Protein AF-A0A016X1J6-F1 (afdb_monomer_lite)

InterPro domains:
  IPR010480 Pepsin inhibitor-3-like repeated domain [PF06394] (36-102)
  IPR038412 Pepsin inhibitor-3 domain superfamily [G3DSA:3.30.1120.50] (43-107)
  IPR051901 Protease Inhibitor I33 [PTHR37969] (34-103)

Secondary structure (DSSP, 8-state):
------SHHHHHHHHHHTHHHHHHTT--PPPPPPPPPPPTT--HHHH-EEE-SS-EEETTEEEETTEEEEEPPHHHHHHHHHHHHHHHTT-----HHHHHHT--SSTT-

pLDDT: mean 74.15, std 14.34, range [38.06, 91.19]

Sequence (109 aa):
MGGSIGCVVTKISDALENADLIESTNTTVPQMPAKPAVPAFCSGKDTTIFIFGGCTVQNYKVYIGKTLARDLKPEEKDALDDFAKKKAQGQQDISSDLHQRLDFCTELS

Organism: NCBI:txid53326

Radius of gyration: 22.9 Å; chains: 1; bounding box: 54×41×44 Å

Structure (mmCIF, N/CA/C/O backbone):
data_AF-A0A016X1J6-F1
#
_entry.id   AF-A0A016X1J6-F1
#
loop_
_atom_site.group_PDB
_atom_site.id
_atom_site.type_symbol
_atom_site.label_atom_id
_atom_site.label_alt_id
_atom_site.label_comp_id
_atom_site.label_asym_id
_atom_site.label_entity_id
_atom_site.label_seq_id
_atom_site.pdbx_PDB_ins_code
_atom_site.Cartn_x
_atom_site.Cartn_y
_atom_site.Cartn_z
_atom_site.occupancy
_atom_site.B_iso_or_equiv
_atom_site.auth_seq_id
_atom_site.auth_comp_id
_atom_site.auth_asym_id
_atom_site.auth_atom_id
_atom_site.pdbx_PDB_model_num
ATOM 1 N N . M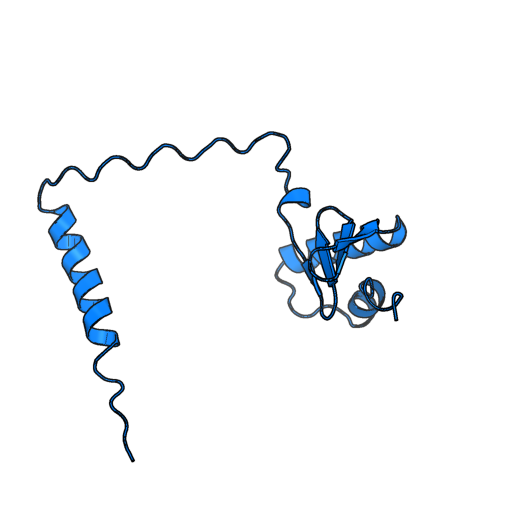ET A 1 1 ? 35.353 -31.389 8.303 1.00 38.91 1 MET A N 1
ATOM 2 C CA . MET A 1 1 ? 34.247 -30.702 7.603 1.00 38.91 1 MET A CA 1
ATOM 3 C C . MET A 1 1 ? 34.564 -29.217 7.595 1.00 38.91 1 MET A C 1
ATOM 5 O O . MET A 1 1 ? 34.489 -28.595 8.641 1.00 38.91 1 MET A O 1
ATOM 9 N N . GLY A 1 2 ? 35.013 -28.676 6.467 1.00 40.78 2 GLY A N 1
ATOM 10 C CA . GLY A 1 2 ? 35.326 -27.254 6.319 1.00 40.78 2 GLY A CA 1
ATOM 11 C C . GLY A 1 2 ? 35.104 -26.877 4.864 1.00 40.78 2 GLY A C 1
ATOM 12 O O . GLY A 1 2 ? 35.976 -27.105 4.034 1.00 40.78 2 GLY A O 1
ATOM 13 N N . GLY A 1 3 ? 33.884 -26.447 4.544 1.00 38.06 3 GLY A N 1
ATOM 14 C CA . GLY A 1 3 ? 33.486 -26.068 3.192 1.00 38.06 3 GLY A CA 1
ATOM 15 C C . GLY A 1 3 ? 34.074 -24.713 2.807 1.00 38.06 3 GLY A C 1
ATOM 16 O O . GLY A 1 3 ? 33.990 -23.760 3.575 1.00 38.06 3 GLY A O 1
ATOM 17 N N . SER A 1 4 ? 34.666 -24.649 1.615 1.00 44.28 4 SER A N 1
ATOM 18 C CA . SER A 1 4 ? 35.191 -23.443 0.972 1.00 44.28 4 SER A CA 1
A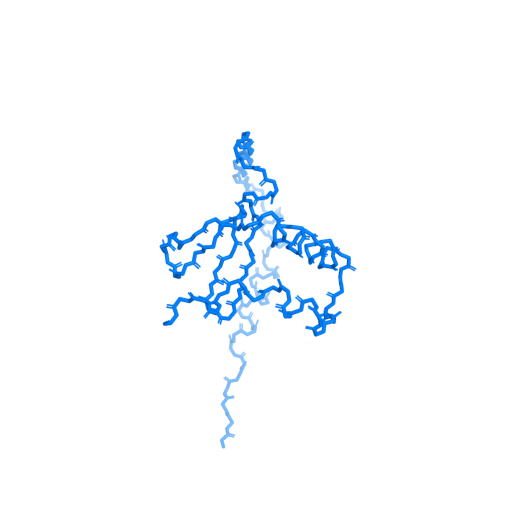TOM 19 C C . SER A 1 4 ? 34.140 -22.333 0.858 1.00 44.28 4 SER A C 1
ATOM 21 O O . SER A 1 4 ? 33.231 -22.423 0.039 1.00 44.28 4 SER A O 1
ATOM 23 N N . ILE A 1 5 ? 34.319 -21.249 1.620 1.00 55.66 5 ILE A N 1
ATOM 24 C CA . ILE A 1 5 ? 33.571 -19.976 1.500 1.00 55.66 5 ILE A CA 1
ATOM 25 C C . ILE A 1 5 ? 34.405 -18.923 0.717 1.00 55.66 5 ILE A C 1
ATOM 27 O O . ILE A 1 5 ? 34.015 -17.775 0.555 1.00 55.66 5 ILE A O 1
ATOM 31 N N . GLY A 1 6 ? 35.570 -19.305 0.178 1.00 51.41 6 GLY A N 1
ATOM 32 C CA . GLY A 1 6 ? 36.574 -18.362 -0.340 1.00 51.41 6 GLY A CA 1
ATOM 33 C C . GLY A 1 6 ? 36.435 -17.882 -1.794 1.00 51.41 6 GLY A C 1
ATOM 34 O O . GLY A 1 6 ? 37.175 -16.987 -2.181 1.00 51.41 6 GLY A O 1
ATOM 35 N N . CYS A 1 7 ? 35.540 -18.441 -2.621 1.00 53.84 7 CYS A N 1
ATOM 36 C CA . CYS A 1 7 ? 35.520 -18.129 -4.067 1.00 53.84 7 CYS A CA 1
ATOM 37 C C . CYS A 1 7 ? 34.504 -17.064 -4.514 1.00 53.84 7 CYS A C 1
ATOM 39 O O . CYS A 1 7 ? 34.622 -16.567 -5.631 1.00 53.84 7 CYS A O 1
ATOM 41 N N . VAL A 1 8 ? 33.495 -16.725 -3.704 1.00 51.75 8 VAL A N 1
ATOM 42 C CA . VAL A 1 8 ? 32.418 -15.810 -4.145 1.00 51.75 8 VAL A CA 1
ATOM 43 C C . VAL A 1 8 ? 32.750 -14.346 -3.843 1.00 51.75 8 VAL A C 1
ATOM 45 O O . VAL A 1 8 ? 32.410 -13.466 -4.627 1.00 51.75 8 VAL A O 1
ATOM 48 N N . VAL A 1 9 ? 33.468 -14.084 -2.747 1.00 53.44 9 VAL A N 1
ATOM 49 C CA . VAL A 1 9 ? 33.825 -12.723 -2.308 1.00 53.44 9 VAL A CA 1
ATOM 50 C C . VAL A 1 9 ? 34.805 -12.060 -3.280 1.00 53.44 9 VAL A C 1
ATOM 52 O O . VAL A 1 9 ? 34.613 -10.911 -3.661 1.00 53.44 9 VAL A O 1
ATOM 55 N N . THR A 1 10 ? 35.798 -12.807 -3.763 1.00 53.50 10 THR A N 1
ATOM 56 C CA . THR A 1 10 ? 36.844 -12.304 -4.667 1.00 53.50 10 THR A CA 1
ATOM 57 C C . THR A 1 10 ? 36.297 -11.830 -6.010 1.00 53.50 10 THR A C 1
ATOM 59 O O . THR A 1 10 ? 36.688 -10.777 -6.486 1.00 53.50 10 THR A O 1
ATOM 62 N N . LYS A 1 11 ? 35.313 -12.533 -6.583 1.00 54.50 11 LYS A N 1
ATOM 63 C CA . LYS A 1 11 ? 34.704 -12.159 -7.873 1.00 54.50 11 LYS A CA 1
ATOM 64 C C . LYS A 1 11 ? 33.937 -10.833 -7.821 1.00 54.50 11 LYS A C 1
ATOM 66 O O . LYS A 1 11 ? 33.857 -10.146 -8.835 1.00 54.50 11 LYS A O 1
ATOM 71 N N . ILE A 1 12 ? 33.348 -10.499 -6.670 1.00 60.44 12 ILE A N 1
ATOM 72 C CA . ILE A 1 12 ? 32.599 -9.249 -6.474 1.00 60.44 12 ILE A CA 1
ATOM 73 C C . ILE A 1 12 ? 33.571 -8.097 -6.197 1.00 60.44 12 ILE A C 1
ATOM 75 O O . ILE A 1 12 ? 33.391 -7.017 -6.752 1.00 60.44 12 ILE A O 1
ATOM 79 N N . SE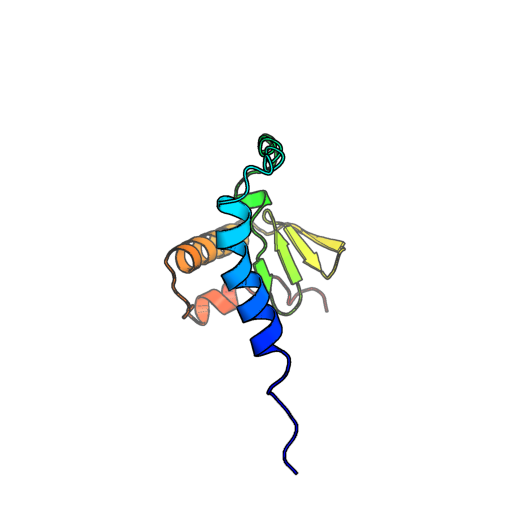R A 1 13 ? 34.616 -8.338 -5.398 1.00 59.78 13 SER A N 1
ATOM 80 C CA . SER A 1 13 ? 35.694 -7.369 -5.159 1.00 59.78 13 SER A CA 1
ATOM 81 C C . SER A 1 13 ? 36.435 -7.011 -6.450 1.00 59.78 13 SER A C 1
ATOM 83 O O . SER A 1 13 ? 36.543 -5.829 -6.759 1.00 59.78 13 SER A O 1
ATOM 85 N N . ASP A 1 14 ? 36.800 -8.007 -7.264 1.00 59.66 14 ASP A N 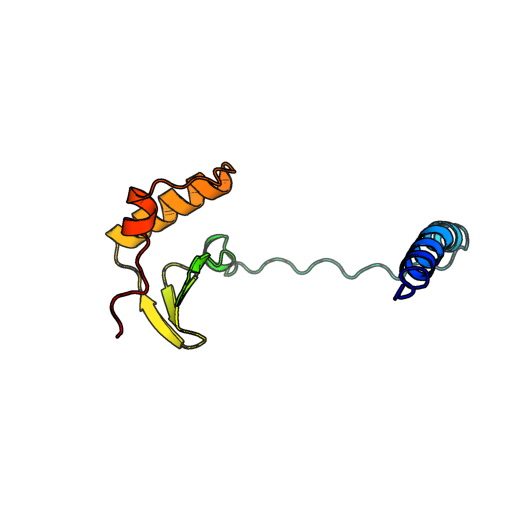1
ATOM 86 C CA . ASP A 1 14 ? 37.436 -7.791 -8.570 1.00 59.66 14 ASP A CA 1
ATOM 87 C C . ASP A 1 14 ? 36.523 -6.991 -9.517 1.00 59.66 14 ASP A C 1
ATOM 89 O O . ASP A 1 14 ? 36.983 -6.129 -10.261 1.00 59.66 14 ASP A O 1
ATOM 93 N N . ALA A 1 15 ? 35.210 -7.245 -9.512 1.00 59.22 15 ALA A N 1
ATOM 94 C CA . ALA A 1 15 ? 34.268 -6.501 -10.352 1.00 59.22 15 ALA A CA 1
ATOM 95 C C . ALA A 1 15 ? 34.109 -5.033 -9.915 1.00 59.22 15 ALA A C 1
ATOM 97 O O . ALA A 1 15 ? 33.840 -4.178 -10.759 1.00 59.22 15 ALA A O 1
ATOM 98 N N . LEU A 1 16 ? 34.281 -4.743 -8.621 1.00 63.12 16 LEU A N 1
ATOM 99 C CA . LEU A 1 16 ? 34.183 -3.395 -8.065 1.00 63.12 16 LEU A CA 1
ATOM 100 C C . LEU A 1 16 ? 35.478 -2.595 -8.281 1.00 63.12 16 LEU A C 1
ATOM 102 O O . LEU A 1 16 ? 35.404 -1.441 -8.680 1.00 63.12 16 LEU A O 1
ATOM 106 N N . GLU A 1 17 ? 36.651 -3.213 -8.116 1.00 63.16 17 GLU A N 1
ATOM 107 C CA . GLU A 1 17 ? 37.958 -2.564 -8.343 1.00 63.16 17 GLU A CA 1
ATOM 108 C C . GLU A 1 17 ? 38.217 -2.238 -9.823 1.00 63.16 17 GLU A C 1
ATOM 110 O O . GLU A 1 17 ? 38.919 -1.282 -10.145 1.00 63.16 17 GLU A O 1
ATOM 115 N N . ASN A 1 18 ? 37.613 -2.990 -10.749 1.00 58.62 18 ASN A N 1
ATOM 116 C CA . ASN A 1 18 ? 37.689 -2.687 -12.179 1.00 58.62 18 ASN A CA 1
ATOM 117 C C . ASN A 1 18 ? 36.666 -1.632 -12.636 1.00 58.62 18 ASN A C 1
ATOM 119 O O . ASN A 1 18 ? 36.783 -1.142 -13.758 1.00 58.62 18 ASN A O 1
ATOM 123 N N . ALA A 1 19 ? 35.682 -1.258 -11.808 1.00 60.00 19 ALA A N 1
ATOM 124 C CA . ALA A 1 19 ? 34.695 -0.235 -12.163 1.00 60.00 19 ALA A CA 1
ATOM 125 C C . ALA A 1 19 ? 35.349 1.147 -12.344 1.00 60.00 19 ALA A C 1
ATOM 127 O O . ALA A 1 19 ? 35.046 1.842 -13.315 1.00 60.00 19 ALA A O 1
ATOM 128 N N . ASP A 1 20 ? 36.320 1.481 -11.490 1.00 60.34 20 ASP A N 1
ATOM 129 C CA . ASP A 1 20 ? 37.082 2.736 -11.557 1.00 60.34 20 ASP A CA 1
ATOM 130 C C . ASP A 1 20 ? 38.009 2.790 -12.791 1.00 60.34 20 ASP A C 1
ATOM 132 O O . ASP A 1 20 ? 38.264 3.849 -13.367 1.00 60.34 20 ASP A O 1
ATOM 136 N N . LEU A 1 21 ? 38.484 1.634 -13.274 1.00 57.16 21 LEU A N 1
ATOM 137 C CA . LEU A 1 21 ? 39.322 1.553 -14.478 1.00 57.16 21 LEU A CA 1
ATOM 138 C C . LEU A 1 21 ? 38.515 1.781 -15.768 1.00 57.16 21 LEU A C 1
ATOM 140 O O . LEU A 1 21 ? 39.042 2.356 -16.727 1.00 57.16 21 LEU A O 1
ATOM 144 N N . ILE A 1 22 ? 37.236 1.391 -15.782 1.00 55.94 22 ILE A N 1
ATOM 145 C CA . ILE A 1 22 ? 36.310 1.602 -16.910 1.00 55.94 22 ILE A CA 1
ATOM 146 C C . ILE A 1 22 ? 35.862 3.073 -16.988 1.00 55.94 22 ILE A C 1
ATOM 148 O O . ILE A 1 22 ? 35.522 3.543 -18.070 1.00 55.94 22 ILE A O 1
ATOM 152 N N . GLU A 1 23 ? 35.927 3.827 -15.886 1.00 57.78 23 GLU A N 1
ATOM 153 C CA . GLU A 1 23 ? 35.737 5.286 -15.893 1.00 57.78 23 GLU A CA 1
ATOM 154 C C . GLU A 1 23 ? 36.910 6.009 -16.588 1.00 57.78 23 GLU A C 1
ATOM 156 O O . GLU A 1 23 ? 36.714 6.989 -17.308 1.00 57.78 23 GLU A O 1
ATOM 161 N N . SER A 1 24 ? 38.137 5.496 -16.424 1.00 58.31 24 SER A N 1
ATOM 162 C CA . SER A 1 24 ? 39.363 6.097 -16.981 1.00 58.31 24 SER A CA 1
ATOM 163 C C . SER A 1 24 ? 39.589 5.815 -18.472 1.00 58.31 24 SER A C 1
ATOM 165 O O . SER A 1 24 ? 40.288 6.562 -19.164 1.00 58.31 24 SER A O 1
ATOM 167 N N . THR A 1 25 ? 38.985 4.748 -18.996 1.00 56.03 25 THR A N 1
ATOM 168 C CA . THR A 1 25 ? 38.916 4.504 -20.437 1.00 56.03 25 THR A CA 1
ATOM 169 C C . THR A 1 25 ? 37.675 5.212 -20.940 1.00 56.03 25 THR A C 1
ATOM 171 O O . THR A 1 25 ? 36.579 4.861 -20.537 1.00 56.03 25 THR A O 1
ATOM 174 N N . ASN A 1 26 ? 37.849 6.203 -21.818 1.00 56.78 26 ASN A N 1
ATOM 175 C CA . ASN A 1 26 ? 36.818 7.022 -22.474 1.00 56.78 26 ASN A CA 1
ATOM 176 C C . ASN A 1 26 ? 35.850 6.196 -23.361 1.00 56.78 26 ASN A C 1
ATOM 178 O O . ASN A 1 26 ? 35.636 6.478 -24.539 1.00 56.78 26 ASN A O 1
ATOM 182 N N . THR A 1 27 ? 35.300 5.121 -22.811 1.00 59.53 27 THR A N 1
ATOM 183 C CA . THR A 1 27 ? 34.201 4.345 -23.344 1.00 59.53 27 THR A CA 1
ATOM 184 C C . THR A 1 27 ? 32.978 5.129 -22.929 1.00 59.53 27 THR A C 1
ATOM 186 O O . THR A 1 27 ? 32.616 5.149 -21.756 1.00 59.53 27 THR A O 1
ATOM 189 N N . THR A 1 28 ? 32.394 5.862 -23.873 1.00 62.28 28 THR A N 1
ATOM 190 C CA . THR A 1 28 ? 31.168 6.623 -23.650 1.00 62.28 28 THR A CA 1
ATOM 191 C C . THR A 1 28 ? 30.122 5.686 -23.055 1.00 62.28 28 THR A C 1
ATOM 193 O O . THR A 1 28 ? 29.539 4.876 -23.776 1.00 62.28 28 THR A O 1
ATOM 196 N N . VAL A 1 29 ? 29.920 5.757 -21.735 1.00 65.12 29 VAL A N 1
ATOM 197 C CA . VAL A 1 29 ? 28.846 5.032 -21.062 1.00 65.12 29 VAL A CA 1
ATOM 198 C C . VAL A 1 29 ? 27.571 5.465 -21.780 1.00 65.12 29 VAL A C 1
ATOM 200 O O . VAL A 1 29 ? 27.302 6.672 -21.835 1.00 65.12 29 VAL A O 1
ATOM 203 N N . PRO A 1 30 ? 26.830 4.540 -22.417 1.00 71.38 30 PRO A N 1
ATOM 204 C CA . PRO A 1 30 ? 25.612 4.913 -23.112 1.00 71.38 30 PRO A CA 1
ATOM 205 C C . PRO A 1 30 ? 24.722 5.634 -22.107 1.00 71.38 30 PRO A C 1
ATOM 207 O O . PRO A 1 30 ? 24.508 5.140 -20.998 1.00 71.38 30 PRO A O 1
ATOM 210 N N . GLN A 1 31 ? 24.270 6.838 -22.467 1.00 76.69 31 GLN A N 1
ATOM 211 C CA . GLN A 1 31 ? 23.456 7.631 -21.559 1.00 76.69 31 GLN A CA 1
ATOM 212 C C . GLN A 1 31 ? 22.237 6.807 -21.153 1.00 76.69 31 GLN A C 1
ATOM 214 O O . GLN A 1 31 ? 21.471 6.349 -22.005 1.00 76.69 31 GLN A O 1
ATOM 219 N N . MET A 1 32 ? 22.090 6.597 -19.843 1.00 80.25 32 MET A N 1
ATOM 220 C CA . MET A 1 32 ? 20.933 5.922 -19.276 1.00 80.25 32 MET A CA 1
ATOM 221 C C . MET A 1 32 ? 19.677 6.648 -19.778 1.00 80.25 32 MET A C 1
ATOM 223 O O . MET A 1 32 ? 19.613 7.878 -19.659 1.00 80.25 32 MET A O 1
ATOM 227 N N . PRO A 1 33 ? 18.687 5.934 -20.340 1.00 83.75 33 PRO A N 1
ATOM 228 C CA . PRO A 1 33 ? 17.440 6.552 -20.752 1.00 83.75 33 PRO A CA 1
ATOM 229 C C . PRO A 1 33 ? 16.847 7.367 -19.606 1.00 83.75 33 PRO A C 1
ATOM 231 O O . PRO A 1 33 ? 16.900 6.953 -18.442 1.00 83.75 33 PRO A O 1
ATOM 234 N N . ALA A 1 34 ? 16.274 8.524 -19.937 1.00 83.75 34 ALA A N 1
ATOM 235 C CA . ALA A 1 34 ? 15.597 9.343 -18.947 1.00 83.75 34 ALA A CA 1
ATOM 236 C C . ALA A 1 34 ? 14.539 8.503 -18.221 1.00 83.75 34 ALA A C 1
ATOM 238 O O . ALA A 1 34 ? 13.776 7.759 -18.846 1.00 83.75 34 ALA A O 1
ATOM 239 N N . LYS A 1 35 ? 14.502 8.624 -16.890 1.00 82.00 35 LYS A N 1
ATOM 240 C CA . LYS A 1 35 ? 13.497 7.943 -16.076 1.00 82.00 35 LYS A CA 1
ATOM 241 C C . LYS A 1 35 ? 12.101 8.308 -16.607 1.00 82.00 35 LYS A C 1
ATOM 243 O O . LYS A 1 35 ? 11.827 9.498 -16.782 1.00 82.00 35 LYS A O 1
ATOM 248 N N . PRO A 1 36 ? 11.208 7.326 -16.815 1.00 83.94 36 PRO A N 1
ATOM 249 C CA . PRO A 1 36 ? 9.833 7.607 -17.191 1.00 83.94 36 PRO A CA 1
ATOM 250 C C . PRO A 1 36 ? 9.161 8.540 -16.182 1.00 83.94 36 PRO A C 1
ATOM 252 O O . PRO A 1 36 ? 9.342 8.400 -14.967 1.00 83.94 36 PRO A O 1
ATOM 255 N N . ALA A 1 37 ? 8.358 9.474 -16.689 1.00 86.19 37 ALA A N 1
ATOM 256 C CA . ALA A 1 37 ? 7.490 10.271 -15.840 1.00 86.19 37 ALA A CA 1
ATOM 257 C C . ALA A 1 37 ? 6.482 9.345 -15.146 1.00 86.19 37 ALA A C 1
ATOM 259 O O . ALA A 1 37 ? 5.872 8.483 -15.783 1.00 86.19 37 ALA A O 1
ATOM 260 N N . VAL A 1 38 ? 6.318 9.520 -13.835 1.00 80.94 38 VAL A N 1
ATOM 261 C CA . VAL A 1 38 ? 5.310 8.774 -13.082 1.00 80.94 38 VAL A CA 1
ATOM 262 C C . VAL A 1 38 ? 3.937 9.245 -13.567 1.00 80.94 38 VAL A C 1
ATOM 264 O O . VAL A 1 38 ? 3.673 10.450 -13.550 1.00 80.94 38 VAL A O 1
ATOM 267 N N . PRO A 1 39 ? 3.071 8.339 -14.039 1.00 84.12 39 PRO A N 1
ATOM 268 C CA . PRO A 1 39 ? 1.763 8.729 -14.531 1.00 84.12 39 PRO A CA 1
ATOM 269 C C . PRO A 1 39 ? 0.877 9.211 -13.379 1.00 84.12 39 PRO A C 1
ATOM 271 O O . PRO A 1 39 ? 1.037 8.778 -12.240 1.00 84.12 39 PRO A O 1
ATOM 274 N N . ALA A 1 40 ? -0.106 10.061 -13.684 1.00 82.94 40 ALA A N 1
ATOM 275 C CA . ALA A 1 40 ? -0.986 10.664 -12.676 1.00 82.94 40 ALA A CA 1
ATOM 276 C C . ALA A 1 40 ? -1.774 9.640 -11.831 1.00 82.94 40 ALA A C 1
ATOM 278 O O . ALA A 1 40 ? -2.205 9.961 -10.729 1.00 82.94 40 ALA A O 1
ATOM 279 N N . PHE A 1 41 ? -1.945 8.413 -12.332 1.00 80.56 41 PHE A N 1
ATOM 280 C CA . PHE A 1 41 ? -2.607 7.322 -11.613 1.00 80.56 41 PHE A CA 1
ATOM 281 C C . PHE A 1 41 ? -1.705 6.596 -10.603 1.00 80.56 41 PHE A C 1
ATOM 283 O O . PHE A 1 41 ? -2.206 5.828 -9.792 1.00 80.56 41 PHE A O 1
ATOM 290 N N . CYS A 1 42 ? -0.386 6.801 -10.639 1.00 73.38 42 CYS A N 1
ATOM 291 C CA . CYS A 1 42 ? 0.536 6.237 -9.655 1.00 73.38 42 CYS A CA 1
ATOM 292 C C . CYS A 1 42 ? 0.668 7.207 -8.475 1.00 73.38 42 CYS A C 1
ATOM 294 O O . CYS A 1 42 ? 1.638 7.963 -8.386 1.00 73.38 42 CYS A O 1
ATOM 296 N N . SER A 1 43 ? -0.319 7.205 -7.575 1.00 77.06 43 SER A N 1
ATOM 297 C CA . SER A 1 43 ? -0.243 7.950 -6.316 1.00 77.06 43 SER A CA 1
ATOM 298 C C . SER A 1 43 ? 0.436 7.124 -5.216 1.00 77.06 43 SER A C 1
ATOM 300 O O . SER A 1 43 ? 0.533 5.901 -5.306 1.00 77.06 43 SER A O 1
ATOM 302 N N . GLY A 1 44 ? 0.876 7.773 -4.132 1.00 71.88 44 GLY A N 1
ATOM 303 C CA . GLY A 1 44 ? 1.542 7.085 -3.016 1.00 71.88 44 GLY A CA 1
ATOM 304 C C . GLY A 1 44 ? 0.717 5.945 -2.397 1.00 71.88 44 GLY A C 1
ATOM 305 O O . GLY A 1 44 ? 1.278 4.955 -1.926 1.00 71.88 44 GLY A O 1
ATOM 306 N N . LYS A 1 45 ? -0.618 6.047 -2.439 1.00 72.06 45 LYS A N 1
ATOM 307 C CA . LYS A 1 45 ? -1.535 5.007 -1.944 1.00 72.06 45 LYS A CA 1
ATOM 308 C C . LYS A 1 45 ? -1.644 3.816 -2.900 1.00 72.06 45 LYS A C 1
ATOM 310 O O . LYS A 1 45 ? -1.874 2.697 -2.451 1.00 72.06 45 LYS A O 1
ATOM 315 N N . ASP A 1 46 ? -1.422 4.049 -4.191 1.00 75.06 46 ASP A N 1
ATOM 316 C CA . ASP A 1 46 ? -1.379 3.013 -5.227 1.00 75.06 46 ASP A CA 1
ATOM 317 C C . ASP A 1 46 ? -0.036 2.277 -5.242 1.00 75.06 46 ASP A C 1
ATOM 319 O O . ASP A 1 46 ? 0.030 1.104 -5.603 1.00 75.06 46 ASP A O 1
ATOM 323 N N . THR A 1 47 ? 1.043 2.934 -4.810 1.00 79.25 47 THR A N 1
ATOM 324 C CA . THR A 1 47 ? 2.389 2.343 -4.783 1.00 79.25 47 THR A CA 1
ATOM 325 C C . THR A 1 47 ? 2.732 1.636 -3.474 1.00 79.25 47 THR A C 1
ATOM 327 O O . THR A 1 47 ? 3.719 0.906 -3.423 1.00 79.25 47 THR A O 1
ATOM 330 N N . THR A 1 48 ? 1.959 1.856 -2.408 1.00 84.12 48 THR A N 1
ATOM 331 C CA . THR A 1 48 ? 2.230 1.258 -1.094 1.00 84.12 48 THR A CA 1
ATOM 332 C C . THR A 1 48 ? 1.473 -0.055 -0.945 1.00 84.12 48 THR A C 1
ATOM 334 O O . THR A 1 48 ? 0.246 -0.087 -1.024 1.00 84.12 48 THR A O 1
ATOM 337 N N . ILE A 1 49 ? 2.217 -1.137 -0.708 1.00 87.56 49 ILE A N 1
ATOM 338 C CA . ILE A 1 49 ? 1.673 -2.477 -0.487 1.00 87.56 49 ILE A CA 1
ATOM 339 C C . ILE A 1 49 ? 2.020 -2.894 0.937 1.00 87.56 49 ILE A C 1
ATOM 341 O O . ILE A 1 49 ? 3.193 -2.970 1.303 1.00 87.56 49 ILE A O 1
ATOM 345 N N . PHE A 1 50 ? 0.998 -3.195 1.728 1.00 87.19 50 PHE A N 1
ATOM 346 C CA . PHE A 1 50 ? 1.155 -3.783 3.049 1.00 87.19 50 PHE A CA 1
ATOM 347 C C . PHE A 1 50 ? 0.934 -5.288 2.954 1.00 87.19 50 PHE A C 1
ATOM 349 O O . PHE A 1 50 ? -0.112 -5.743 2.495 1.00 87.19 50 PHE A O 1
ATOM 356 N N . ILE A 1 51 ? 1.937 -6.063 3.353 1.00 87.19 51 ILE A N 1
ATOM 357 C CA . ILE A 1 51 ? 1.894 -7.525 3.308 1.00 87.19 51 ILE A CA 1
ATOM 358 C C . ILE A 1 51 ? 1.630 -8.023 4.726 1.00 87.19 51 ILE A C 1
ATOM 360 O O . ILE A 1 51 ? 2.466 -7.842 5.611 1.00 87.19 51 ILE A O 1
ATOM 364 N N . PHE A 1 52 ? 0.471 -8.641 4.928 1.00 85.12 52 PHE A N 1
ATOM 365 C CA . PHE A 1 52 ? 0.071 -9.261 6.187 1.00 85.12 52 PHE A CA 1
ATOM 366 C C . PHE A 1 52 ? 0.135 -10.790 6.071 1.00 85.12 52 PHE A C 1
ATOM 368 O O . PHE A 1 52 ? 0.266 -11.344 4.976 1.00 85.12 52 PHE A O 1
ATOM 375 N N . GLY A 1 53 ? 0.049 -11.490 7.206 1.00 79.38 53 GLY A N 1
ATOM 376 C CA . GLY A 1 53 ? 0.110 -12.954 7.293 1.00 79.38 53 GLY A CA 1
ATOM 377 C C . GLY A 1 53 ? -1.144 -13.663 6.766 1.00 79.38 53 GLY A C 1
ATOM 378 O O . GLY A 1 53 ? -1.766 -14.415 7.500 1.00 79.38 53 GLY A O 1
ATOM 379 N N . GLY A 1 54 ? -1.538 -13.406 5.518 1.00 81.00 54 GLY A N 1
ATOM 380 C CA . GLY A 1 54 ? -2.701 -14.039 4.882 1.00 81.00 54 GLY A CA 1
ATOM 381 C C . GLY A 1 54 ? -3.322 -13.225 3.749 1.00 81.00 54 GLY A C 1
ATOM 382 O O . GLY A 1 54 ? -4.009 -13.776 2.893 1.00 81.00 54 GLY A O 1
ATOM 383 N N . CYS A 1 55 ? -3.048 -11.922 3.696 1.00 87.88 55 CYS A N 1
ATOM 384 C CA . CYS A 1 55 ? -3.539 -11.047 2.643 1.00 87.88 55 CYS A CA 1
ATOM 385 C C . CYS A 1 55 ? -2.573 -9.886 2.383 1.00 87.88 55 CYS A C 1
ATOM 387 O O . CYS A 1 55 ? -1.708 -9.565 3.201 1.00 87.88 55 CYS A O 1
ATOM 389 N N . THR A 1 56 ? -2.709 -9.255 1.224 1.00 90.00 56 THR A N 1
ATOM 390 C CA . THR A 1 56 ? -2.022 -8.009 0.892 1.00 90.00 56 THR A CA 1
ATOM 391 C C . THR A 1 56 ? -3.038 -6.885 0.805 1.00 90.00 56 THR A C 1
ATOM 393 O O . THR A 1 56 ? -4.155 -7.062 0.326 1.00 90.00 56 THR A O 1
ATOM 396 N N . VAL A 1 57 ? -2.660 -5.713 1.294 1.00 90.56 57 VAL A N 1
ATOM 397 C CA . VAL A 1 57 ? -3.496 -4.520 1.251 1.00 90.56 57 VAL A CA 1
ATOM 398 C C . VAL A 1 57 ? -2.807 -3.472 0.398 1.00 90.56 57 VAL A C 1
ATOM 400 O O . VAL A 1 57 ? -1.679 -3.071 0.682 1.00 90.56 57 VAL A O 1
ATOM 403 N N . GLN A 1 58 ? -3.497 -3.019 -0.643 1.00 89.81 58 GLN A N 1
ATOM 404 C CA . GLN A 1 58 ? -3.019 -1.985 -1.557 1.00 89.81 58 GLN A CA 1
ATOM 405 C C . GLN A 1 58 ? -4.187 -1.086 -1.946 1.00 89.81 58 GLN A C 1
ATOM 407 O O . GLN A 1 58 ? -5.257 -1.587 -2.282 1.00 89.81 58 GLN A O 1
ATOM 412 N N . ASN A 1 59 ? -3.993 0.234 -1.904 1.00 90.19 59 ASN A N 1
ATOM 413 C CA . ASN A 1 59 ? -5.029 1.224 -2.220 1.00 90.19 59 ASN A CA 1
ATOM 414 C C . ASN A 1 59 ? -6.393 0.931 -1.552 1.00 90.19 59 ASN A C 1
ATOM 416 O O . ASN A 1 59 ? -7.438 0.876 -2.197 1.00 90.19 59 ASN A O 1
ATOM 420 N N . TYR A 1 60 ? -6.371 0.664 -0.245 1.00 90.31 60 TYR A N 1
ATOM 421 C CA . TYR A 1 60 ? -7.552 0.297 0.544 1.00 90.31 60 TYR A CA 1
ATOM 422 C C . TYR A 1 60 ? -8.347 -0.920 0.032 1.00 90.31 60 TYR A C 1
ATOM 424 O O . TYR A 1 60 ? -9.521 -1.086 0.368 1.00 90.31 60 TYR A O 1
ATOM 432 N N . LYS A 1 61 ? -7.704 -1.795 -0.738 1.00 90.69 61 LYS A N 1
ATOM 433 C CA . LYS A 1 61 ? -8.253 -3.065 -1.209 1.00 90.69 61 LYS A CA 1
ATOM 434 C C . LYS A 1 61 ? -7.478 -4.217 -0.600 1.00 90.69 61 LYS A C 1
ATOM 436 O O . LYS A 1 61 ? -6.250 -4.178 -0.546 1.00 90.69 61 LYS A O 1
ATOM 441 N N . VAL A 1 62 ? -8.209 -5.230 -0.155 1.00 90.44 62 VAL A N 1
ATOM 442 C CA . VAL A 1 62 ? -7.669 -6.468 0.400 1.00 90.44 62 VAL A CA 1
ATOM 443 C C . VAL A 1 62 ? -7.599 -7.506 -0.711 1.00 90.44 62 VAL A C 1
ATOM 445 O O . VAL A 1 62 ? -8.602 -7.811 -1.361 1.00 90.44 62 VAL A O 1
ATOM 448 N N . TYR A 1 63 ? -6.420 -8.076 -0.903 1.00 89.56 63 TYR A N 1
ATOM 449 C CA . TYR A 1 63 ? -6.148 -9.126 -1.868 1.00 89.56 63 TYR A CA 1
ATOM 450 C C . TYR A 1 63 ? -5.706 -10.393 -1.143 1.00 89.56 63 TYR A C 1
ATOM 452 O O . TYR A 1 63 ? -4.840 -10.357 -0.270 1.00 89.56 63 TYR A O 1
ATOM 460 N N . ILE A 1 64 ? -6.266 -11.532 -1.536 1.00 89.56 64 ILE A N 1
ATOM 461 C CA . ILE A 1 64 ? -5.821 -12.851 -1.079 1.00 89.56 64 ILE A CA 1
ATOM 462 C C . ILE A 1 64 ? -5.114 -13.513 -2.257 1.00 89.56 64 ILE A C 1
ATOM 464 O O . ILE A 1 64 ? -5.714 -13.809 -3.294 1.00 89.56 64 ILE A O 1
ATOM 468 N N . GLY A 1 65 ? -3.797 -13.675 -2.134 1.00 85.50 65 GLY A N 1
ATOM 469 C CA . GLY A 1 65 ? -2.946 -14.085 -3.247 1.00 85.50 65 GLY A CA 1
ATOM 470 C C . GLY A 1 65 ? -2.961 -13.051 -4.378 1.00 85.50 65 GLY A C 1
ATOM 471 O O . GLY A 1 65 ? -2.326 -12.006 -4.271 1.00 85.50 65 GLY A O 1
ATOM 472 N N . LYS A 1 66 ? -3.664 -13.360 -5.475 1.00 85.06 66 LYS A N 1
ATOM 473 C CA . LYS A 1 66 ? -3.800 -12.487 -6.661 1.00 85.06 66 LYS A CA 1
ATOM 474 C C . LYS A 1 66 ? -5.232 -11.994 -6.889 1.00 85.06 66 LYS A C 1
ATOM 476 O O . LYS A 1 66 ? -5.488 -11.316 -7.880 1.00 85.06 66 LYS A O 1
ATOM 481 N N . THR A 1 67 ? -6.158 -12.349 -6.003 1.00 88.75 67 THR A N 1
ATOM 482 C CA . THR A 1 67 ? -7.588 -12.083 -6.173 1.00 88.75 67 THR A CA 1
ATOM 483 C C . THR A 1 67 ? -8.023 -10.970 -5.234 1.00 88.75 67 THR A C 1
ATOM 485 O O . THR A 1 67 ? -7.691 -10.996 -4.049 1.00 88.75 67 THR A O 1
ATOM 488 N N . LEU A 1 68 ? -8.779 -10.001 -5.757 1.00 90.44 68 LEU A N 1
ATOM 489 C CA . LEU A 1 68 ? -9.442 -8.983 -4.945 1.00 90.44 68 LEU A CA 1
ATOM 490 C C . LEU A 1 68 ? -10.512 -9.661 -4.083 1.00 90.44 68 LEU A C 1
ATOM 492 O O . LEU A 1 68 ? -11.460 -10.228 -4.621 1.00 90.44 68 LEU A O 1
ATOM 496 N N . ALA A 1 69 ? -10.351 -9.602 -2.765 1.00 89.56 69 ALA A N 1
ATOM 497 C CA . ALA A 1 69 ? -11.300 -10.184 -1.825 1.00 89.56 69 ALA A CA 1
ATOM 498 C C . ALA A 1 69 ? -12.394 -9.177 -1.459 1.00 89.56 69 ALA A C 1
ATOM 500 O O . ALA A 1 69 ? -13.580 -9.477 -1.570 1.00 89.56 69 ALA A O 1
ATOM 501 N N . ARG A 1 70 ? -11.994 -7.972 -1.036 1.00 90.06 70 ARG A N 1
ATOM 502 C CA . ARG A 1 70 ? -12.912 -6.906 -0.613 1.00 90.06 70 ARG A CA 1
ATOM 503 C C . ARG A 1 70 ? -12.228 -5.545 -0.565 1.00 90.06 70 ARG A C 1
ATOM 505 O O . ARG A 1 70 ? -11.004 -5.450 -0.501 1.00 90.06 70 ARG A O 1
ATOM 512 N N . ASP A 1 71 ? -13.035 -4.496 -0.518 1.00 91.19 71 ASP A N 1
ATOM 513 C CA . ASP A 1 71 ? -12.601 -3.160 -0.119 1.00 91.19 71 ASP A CA 1
ATOM 514 C C . ASP A 1 71 ? -12.571 -3.032 1.417 1.00 91.19 71 ASP A C 1
ATOM 516 O O . ASP A 1 71 ? -13.352 -3.674 2.129 1.00 91.19 71 ASP A O 1
ATOM 520 N N . LEU A 1 72 ? -11.663 -2.204 1.936 1.00 88.69 72 LEU A N 1
ATOM 521 C CA . LEU A 1 72 ? -11.610 -1.851 3.357 1.00 88.69 72 LEU A CA 1
ATOM 522 C C . LEU A 1 72 ? -12.798 -0.962 3.739 1.00 88.69 72 LEU A C 1
ATOM 524 O O . LEU A 1 72 ? -13.155 -0.030 3.007 1.00 88.69 72 LEU A O 1
ATOM 528 N N . LYS A 1 73 ? -13.384 -1.225 4.906 1.00 90.12 73 LYS A N 1
ATOM 529 C CA . LYS A 1 73 ? -14.413 -0.381 5.524 1.00 90.12 73 LYS A CA 1
ATOM 530 C C . LYS A 1 73 ? -13.799 0.942 6.005 1.00 90.12 73 LYS A C 1
ATOM 532 O O . LYS A 1 73 ? -12.589 0.994 6.224 1.00 90.12 73 LYS A O 1
ATOM 537 N N . PRO A 1 74 ? -14.587 2.019 6.167 1.00 89.00 74 PRO A N 1
ATOM 538 C CA . PRO A 1 74 ? -14.070 3.329 6.573 1.00 89.00 74 PRO A CA 1
ATOM 539 C C . PRO A 1 74 ? -13.200 3.276 7.835 1.00 89.00 74 PRO A C 1
ATOM 541 O O . PRO A 1 74 ? -12.113 3.842 7.856 1.00 89.00 74 PRO A O 1
ATOM 544 N N . GLU A 1 75 ? -13.621 2.508 8.836 1.00 86.44 75 GLU A N 1
ATOM 545 C CA . GLU A 1 75 ? -12.938 2.380 10.125 1.00 86.44 75 GLU A CA 1
ATOM 546 C C . GLU A 1 75 ? -11.585 1.659 9.986 1.00 86.44 75 GLU A C 1
ATOM 548 O O . GLU A 1 75 ? -10.607 1.979 10.664 1.00 86.44 75 GLU A O 1
ATOM 553 N N . GLU A 1 76 ? -11.513 0.692 9.068 1.00 86.31 76 GLU A N 1
ATOM 554 C CA . GLU A 1 76 ? -10.292 -0.050 8.752 1.00 86.31 76 GLU A CA 1
ATOM 555 C C . GLU A 1 76 ? -9.301 0.801 7.940 1.00 86.31 76 GLU A C 1
ATOM 557 O O . GLU A 1 76 ? -8.086 0.653 8.092 1.00 86.31 76 GLU A O 1
ATOM 562 N N . LYS A 1 77 ? -9.799 1.719 7.095 1.00 89.69 77 LYS A N 1
ATOM 563 C CA . LYS A 1 77 ? -8.951 2.672 6.357 1.00 89.69 77 LYS A CA 1
ATOM 564 C C . LYS A 1 77 ? -8.223 3.609 7.312 1.00 89.69 77 LYS A C 1
ATOM 566 O O . LYS A 1 77 ? -7.023 3.813 7.141 1.00 89.69 77 LYS A O 1
ATOM 571 N N . ASP A 1 78 ? -8.916 4.109 8.333 1.00 89.75 78 ASP A N 1
ATOM 572 C CA . ASP A 1 78 ? -8.309 4.965 9.355 1.00 89.75 78 ASP A CA 1
ATOM 573 C C . ASP A 1 78 ? -7.231 4.209 10.146 1.00 89.75 78 ASP A C 1
ATOM 575 O O . ASP A 1 78 ? -6.131 4.723 10.359 1.00 89.75 78 ASP A O 1
ATOM 579 N N . ALA A 1 79 ? -7.493 2.948 10.514 1.00 87.88 79 ALA A N 1
ATOM 580 C CA . ALA A 1 79 ? -6.498 2.097 11.171 1.00 87.88 79 ALA A CA 1
ATOM 581 C C . ALA A 1 79 ? -5.257 1.853 10.290 1.00 87.88 79 ALA A C 1
ATOM 583 O O . ALA A 1 79 ? -4.125 1.897 10.786 1.00 87.88 79 ALA A O 1
ATOM 584 N N . LEU A 1 80 ? -5.454 1.635 8.985 1.00 87.75 80 LEU A N 1
ATOM 585 C CA . LEU A 1 80 ? -4.366 1.470 8.023 1.00 87.75 80 LEU A CA 1
ATOM 586 C C . LEU A 1 80 ? -3.545 2.756 7.861 1.00 87.75 80 LEU A C 1
ATOM 588 O O . LEU A 1 80 ? -2.317 2.691 7.809 1.00 87.75 80 LEU A O 1
ATOM 592 N N . ASP A 1 81 ? -4.194 3.917 7.814 1.00 88.94 81 ASP A N 1
ATOM 593 C CA . ASP A 1 81 ? -3.517 5.211 7.706 1.00 88.94 81 ASP A CA 1
ATOM 594 C C . ASP A 1 81 ? -2.697 5.523 8.968 1.00 88.94 81 ASP A C 1
ATOM 596 O O . ASP A 1 81 ? -1.563 6.004 8.873 1.00 88.94 81 ASP A O 1
ATOM 600 N N . ASP A 1 82 ? -3.214 5.207 10.156 1.00 88.44 82 ASP A N 1
ATOM 601 C CA . ASP A 1 82 ? -2.478 5.342 11.418 1.00 88.44 82 ASP A CA 1
ATOM 602 C C . ASP A 1 82 ? -1.255 4.424 11.468 1.00 88.44 82 ASP A C 1
ATOM 604 O O . ASP A 1 82 ? -0.169 4.830 11.899 1.00 88.44 82 ASP A O 1
ATOM 608 N N . PHE A 1 83 ? -1.406 3.190 10.993 1.00 86.00 83 PHE A N 1
ATOM 609 C CA . PHE A 1 83 ? -0.296 2.259 10.846 1.00 86.00 83 PHE A CA 1
ATOM 610 C C . PHE A 1 83 ? 0.749 2.772 9.853 1.00 86.00 83 PHE A C 1
ATOM 612 O O . PHE A 1 83 ? 1.942 2.768 10.164 1.00 86.00 83 PHE A O 1
ATOM 619 N N . ALA A 1 84 ? 0.317 3.260 8.690 1.00 85.44 84 ALA A N 1
ATOM 620 C CA . ALA A 1 84 ? 1.196 3.806 7.662 1.00 85.44 84 ALA A CA 1
ATOM 621 C C . ALA A 1 84 ? 2.013 4.990 8.196 1.00 85.44 84 ALA A C 1
ATOM 623 O O . ALA A 1 84 ? 3.223 5.053 7.976 1.00 85.44 84 ALA A O 1
ATOM 624 N N . LYS A 1 85 ? 1.384 5.887 8.967 1.00 87.38 85 LYS A N 1
ATOM 625 C CA . LYS A 1 85 ? 2.065 7.009 9.634 1.00 87.38 85 LYS A CA 1
ATOM 626 C C . LYS A 1 85 ? 3.118 6.526 10.632 1.00 87.38 85 LYS A C 1
ATOM 628 O O . LYS A 1 85 ? 4.251 6.997 10.584 1.00 87.38 85 LYS A O 1
ATOM 633 N N . LYS A 1 86 ? 2.783 5.562 11.496 1.00 84.12 86 LYS A N 1
ATOM 634 C CA . LYS A 1 86 ? 3.728 5.007 12.486 1.00 84.12 86 LYS A CA 1
ATOM 635 C C . LYS A 1 86 ? 4.900 4.280 11.826 1.00 84.12 86 LYS A C 1
ATOM 637 O O . LYS A 1 86 ? 6.045 4.445 12.241 1.00 84.12 86 LYS A O 1
ATOM 642 N N . LYS A 1 87 ? 4.641 3.530 10.750 1.00 81.44 87 LYS A N 1
ATOM 643 C CA . LYS A 1 87 ? 5.694 2.895 9.944 1.00 81.44 87 LYS A CA 1
ATOM 644 C C . LYS A 1 87 ? 6.594 3.921 9.261 1.00 81.44 87 LYS A C 1
ATOM 646 O O . LYS A 1 87 ? 7.809 3.757 9.302 1.00 81.44 87 LYS A O 1
ATOM 651 N N . ALA A 1 88 ? 6.031 4.989 8.696 1.00 82.75 88 ALA A N 1
ATOM 652 C CA . ALA A 1 88 ? 6.808 6.075 8.095 1.00 82.75 88 ALA A CA 1
ATOM 653 C C . ALA A 1 88 ? 7.709 6.795 9.118 1.00 82.75 88 ALA A C 1
ATOM 655 O O . ALA A 1 88 ? 8.774 7.286 8.758 1.00 82.75 88 ALA A O 1
ATOM 656 N N . GLN A 1 89 ? 7.321 6.808 10.396 1.00 84.56 89 GLN A N 1
ATOM 657 C CA . GLN A 1 89 ? 8.115 7.346 11.508 1.00 84.56 89 GLN A CA 1
ATOM 658 C C . GLN A 1 89 ? 9.208 6.384 12.016 1.00 84.56 89 GLN A C 1
ATOM 660 O O . GLN A 1 89 ? 9.910 6.705 12.971 1.00 84.56 89 GLN A O 1
ATOM 665 N N . GLY A 1 90 ? 9.376 5.210 11.396 1.00 75.38 90 GLY A N 1
ATOM 666 C CA . GLY A 1 90 ? 10.404 4.232 11.769 1.00 75.38 90 GLY A CA 1
ATOM 667 C C . GLY A 1 90 ? 10.045 3.374 12.983 1.00 75.38 90 GLY A C 1
ATOM 668 O O . GLY A 1 90 ? 10.892 2.640 13.492 1.00 75.38 90 GLY A O 1
ATOM 669 N N . GLN A 1 91 ? 8.795 3.426 13.447 1.00 71.50 91 GLN A N 1
ATOM 670 C CA . GLN A 1 91 ? 8.355 2.658 14.602 1.00 71.50 91 GLN A CA 1
ATOM 671 C C . GLN A 1 91 ? 8.188 1.179 14.208 1.00 71.50 91 GLN A C 1
ATOM 673 O O . GLN A 1 91 ? 7.267 0.798 13.479 1.00 71.50 91 GLN A O 1
ATOM 678 N N . GLN A 1 92 ? 9.130 0.336 14.642 1.00 63.28 92 GLN A N 1
ATOM 679 C CA . GLN A 1 92 ? 9.065 -1.114 14.423 1.00 63.28 92 GLN A CA 1
ATOM 680 C C . GLN A 1 92 ? 8.114 -1.799 15.404 1.00 63.28 92 GLN A C 1
ATOM 682 O O . GLN A 1 92 ? 7.454 -2.761 15.014 1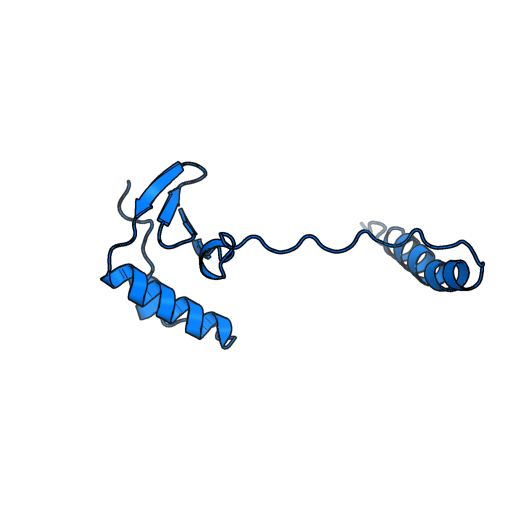.00 63.28 92 GLN A O 1
ATOM 687 N N . ASP A 1 93 ? 8.014 -1.267 16.624 1.00 63.91 93 ASP A N 1
ATOM 688 C CA . ASP A 1 93 ? 7.170 -1.807 17.681 1.00 63.91 93 ASP A CA 1
ATOM 689 C C . ASP A 1 93 ? 5.779 -1.177 17.618 1.00 63.91 93 ASP A C 1
ATOM 691 O O . ASP A 1 93 ? 5.558 0.004 17.916 1.00 63.91 93 ASP A O 1
ATOM 695 N N . ILE A 1 94 ? 4.848 -1.967 17.111 1.00 67.50 94 ILE A N 1
ATOM 696 C CA . ILE A 1 94 ? 3.481 -1.560 16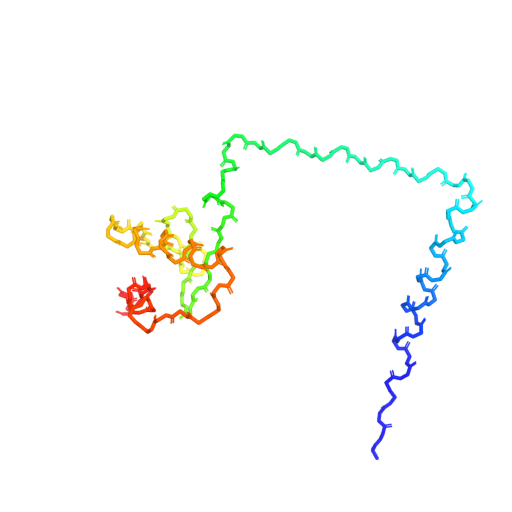.844 1.00 67.50 94 ILE A CA 1
ATOM 697 C C . ILE A 1 94 ? 2.644 -2.204 17.934 1.00 67.50 94 ILE A C 1
ATOM 699 O O . ILE A 1 94 ? 2.642 -3.427 18.057 1.00 67.50 94 ILE A O 1
ATOM 703 N N . SER A 1 95 ? 1.957 -1.376 18.726 1.00 73.12 95 SER A N 1
ATOM 704 C CA . SER A 1 95 ? 1.098 -1.843 19.820 1.00 73.12 95 SER A CA 1
ATOM 705 C C . SER A 1 95 ? 0.234 -3.029 19.379 1.00 73.12 95 SER A C 1
ATOM 707 O O . SER A 1 95 ? -0.305 -3.029 18.268 1.00 73.12 95 SER A O 1
ATOM 709 N N . SER A 1 96 ? 0.081 -4.022 20.253 1.00 72.06 96 SER A N 1
ATOM 710 C CA . SER A 1 96 ? -0.808 -5.172 20.054 1.00 72.06 96 SER A CA 1
ATOM 711 C C . SER A 1 96 ? -2.246 -4.753 19.725 1.00 72.06 96 SER A C 1
ATOM 713 O O . SER A 1 96 ? -2.888 -5.395 18.900 1.00 72.06 96 SER A O 1
ATOM 715 N N . ASP A 1 97 ? -2.707 -3.624 20.271 1.00 71.38 97 ASP A N 1
ATOM 716 C CA . ASP A 1 97 ? -3.992 -2.998 19.923 1.00 71.38 97 ASP A CA 1
ATOM 717 C C . ASP A 1 97 ? -4.084 -2.642 18.430 1.00 71.38 97 ASP A C 1
ATOM 719 O O . ASP A 1 97 ? -5.079 -2.924 17.764 1.00 71.38 97 ASP A O 1
ATOM 723 N N . LEU A 1 98 ? -3.008 -2.079 17.868 1.00 71.38 98 LEU A N 1
ATOM 724 C CA . LEU A 1 98 ? -2.983 -1.735 16.452 1.00 71.38 98 LEU A CA 1
ATOM 725 C C . LEU A 1 98 ? -2.902 -2.995 15.591 1.00 71.38 98 LEU A C 1
ATOM 727 O O . LEU A 1 98 ? -3.558 -3.046 14.563 1.00 71.38 98 LEU A O 1
ATOM 731 N N . HIS A 1 99 ? -2.166 -4.024 16.018 1.00 72.12 99 HIS A N 1
ATOM 732 C CA . HIS A 1 99 ? -2.162 -5.314 15.323 1.00 72.12 99 HIS A CA 1
ATOM 733 C C . HIS A 1 99 ? -3.561 -5.933 15.249 1.00 72.12 99 HIS A C 1
ATOM 735 O O . HIS A 1 99 ? -3.952 -6.400 14.185 1.00 72.12 99 HIS A O 1
ATOM 741 N N . GLN A 1 100 ? -4.335 -5.873 16.334 1.00 75.00 100 GLN A N 1
ATOM 742 C CA . GLN A 1 100 ? -5.704 -6.388 16.360 1.00 75.00 100 GLN A CA 1
ATOM 743 C C . GLN A 1 100 ? -6.644 -5.589 15.444 1.00 75.00 100 GLN A C 1
ATOM 745 O O . GLN A 1 100 ? -7.501 -6.159 14.776 1.00 75.00 100 GLN A O 1
ATOM 750 N N . ARG A 1 101 ? -6.455 -4.267 15.353 1.00 73.31 101 ARG A N 1
ATOM 751 C CA . ARG A 1 101 ? -7.199 -3.397 14.422 1.00 73.31 101 ARG A CA 1
ATOM 752 C C . ARG A 1 101 ? -6.808 -3.582 12.950 1.00 73.31 101 ARG A C 1
ATOM 754 O O . ARG A 1 101 ? -7.531 -3.109 12.079 1.00 73.31 101 ARG A O 1
ATOM 761 N N . LEU A 1 102 ? -5.672 -4.225 12.676 1.00 76.69 102 LEU A N 1
ATOM 762 C CA . LEU A 1 102 ? -5.165 -4.525 11.331 1.00 76.69 102 LEU A CA 1
ATOM 763 C C . LEU A 1 102 ? -5.477 -5.960 10.901 1.00 76.69 102 LEU A C 1
ATOM 765 O O . LEU A 1 102 ? -4.899 -6.455 9.930 1.00 76.69 102 LEU A O 1
ATOM 769 N N . ASP A 1 103 ? -6.378 -6.634 11.613 1.00 78.44 103 ASP A N 1
ATOM 770 C CA . ASP A 1 103 ? -6.813 -7.973 11.260 1.00 78.44 103 ASP A CA 1
ATOM 771 C C . ASP A 1 103 ? -7.803 -7.948 10.081 1.00 78.44 103 ASP A C 1
ATOM 773 O O . ASP A 1 103 ? -8.998 -8.209 10.187 1.00 78.44 103 ASP A O 1
ATOM 777 N N . PHE A 1 104 ? -7.287 -7.566 8.914 1.00 77.00 104 PHE A N 1
ATOM 778 C CA . PHE A 1 104 ? -8.068 -7.462 7.686 1.00 77.00 104 PHE A CA 1
ATOM 779 C C . PHE A 1 104 ? -8.349 -8.828 7.050 1.00 77.00 104 PHE A C 1
ATOM 781 O O . PHE A 1 104 ? -9.235 -8.932 6.193 1.00 77.00 104 PHE A O 1
ATOM 788 N N . CYS A 1 105 ? -7.569 -9.845 7.431 1.00 72.44 105 CYS A N 1
ATOM 789 C CA . CYS A 1 105 ? -7.458 -11.114 6.720 1.00 72.44 105 CYS A CA 1
ATOM 790 C C . CYS A 1 105 ? -8.203 -12.287 7.394 1.00 72.44 105 CYS A C 1
ATOM 792 O O . CYS A 1 105 ? -8.288 -13.342 6.770 1.00 72.44 105 CYS A O 1
ATOM 794 N N . THR A 1 106 ? -8.714 -12.159 8.627 1.00 67.44 106 THR A N 1
ATOM 795 C CA . THR A 1 106 ? -9.299 -13.298 9.378 1.00 67.44 106 THR A CA 1
ATOM 796 C C . THR A 1 106 ? -10.709 -13.719 8.964 1.00 67.44 106 THR A C 1
ATOM 798 O O . THR A 1 106 ? -11.109 -14.837 9.267 1.00 67.44 106 THR A O 1
ATOM 801 N N . GLU A 1 107 ? -11.465 -12.897 8.238 1.00 55.53 107 GLU A N 1
ATOM 802 C CA . GLU A 1 107 ? -12.912 -13.123 8.041 1.00 55.53 107 GLU A CA 1
ATOM 803 C C . GLU A 1 107 ? -13.293 -13.896 6.757 1.00 55.53 107 GLU A C 1
ATOM 805 O O . GLU A 1 107 ? -14.395 -13.729 6.240 1.00 55.53 107 GLU A O 1
ATOM 810 N N . LEU A 1 108 ? -12.408 -14.727 6.194 1.00 52.91 108 LEU A N 1
ATOM 811 C CA . LEU A 1 108 ? -12.700 -15.486 4.958 1.00 52.91 108 LEU A CA 1
ATOM 812 C C . LEU A 1 108 ? -12.380 -16.991 5.034 1.00 52.91 108 LEU A C 1
ATOM 814 O O . LEU A 1 108 ? -12.201 -17.626 3.993 1.00 52.91 108 LEU A O 1
ATOM 818 N N . SER A 1 109 ? -12.322 -17.562 6.244 1.00 41.44 109 SER A N 1
ATOM 819 C CA . SER A 1 109 ? -12.292 -19.023 6.430 1.00 41.44 109 SER A CA 1
ATOM 820 C C . SER A 1 109 ? -13.683 -19.639 6.503 1.00 41.44 109 SER A C 1
ATOM 822 O O . SER A 1 109 ? -14.616 -18.971 6.995 1.00 41.44 109 SER A O 1
#

Foldseek 3Di:
DDDDPDPPVVVVVVVVVCVVVVVVPPPPPPPDPDDDDDDPPPDPQQPDWDDDPAWIAGNQFTGGPHHTDGGHDPQLVVLVVVVVVCVVVVNPDDDPVSVVSNPPGPPPD